Protein AF-A0A2N1RTW7-F1 (afdb_monomer)

Solvent-accessible surface area (backbone atoms only — not comparable to full-atom values): 3247 Å² total; per-residue (Å²): 130,89,74,69,45,78,43,48,51,87,76,62,52,66,67,44,65,38,90,45,46,32,20,60,51,101,87,40,75,71,42,56,48,75,39,63,39,48,58,70,56,55,52,47,35,57,74,72,67,47,60,51,31,36,63

Foldseek 3Di:
DPPWDKDFLVPDDFQDAAQAFKALDPVGTLGHHRDTRHPVSSVVCVVVVRGIIID

Nearest PDB structures (foldseek):
  3e7h-assembly1_A  TM=7.789E-01  e=2.110E-02  Vibrio cholerae
  6p19-assembly1_C  TM=6.944E-01  e=1.359E-01  Escherichia coli K-12
  7xug-assembly1_I  TM=7.414E-01  e=2.474E-01  Escherichia coli K-12
  7mko-assembly1_D  TM=5.509E-01  e=5.875E-01  Escherichia coli K-12
  7mkq-assembly1_D  TM=5.294E-01  e=3.941E-01  Escherichia coli K-12

Sequence (55 aa):
MAEMKKISVEDLKPGMVFSQAVYIDSDNVLVAPNVQLKEEDIKKLMKWGVNQVET

Mean predicted aligned error: 3.73 Å

Radius of gyration: 10.22 Å; Cα contacts (8 Å, |Δi|>4): 93; chains: 1; bounding box: 23×29×18 Å

Structure (mmCIF, N/CA/C/O backbone):
data_AF-A0A2N1RTW7-F1
#
_entry.id   AF-A0A2N1RTW7-F1
#
loop_
_atom_site.group_PDB
_atom_site.id
_atom_site.type_symbol
_atom_site.label_atom_id
_atom_site.label_alt_id
_atom_site.label_comp_id
_atom_site.label_asym_id
_atom_site.label_entity_id
_atom_site.label_seq_id
_atom_site.pdbx_PDB_ins_code
_atom_site.Cartn_x
_atom_site.Cartn_y
_atom_site.Cartn_z
_atom_site.occupancy
_atom_site.B_iso_or_equiv
_atom_site.auth_seq_id
_atom_site.auth_comp_id
_atom_site.auth_asym_id
_atom_site.auth_atom_id
_atom_site.pdbx_PDB_model_num
ATOM 1 N N . MET A 1 1 ? 12.607 -19.687 -2.080 1.00 43.62 1 MET A N 1
ATOM 2 C CA . MET A 1 1 ? 11.178 -19.317 -2.088 1.00 43.62 1 MET A CA 1
ATOM 3 C C . MET A 1 1 ? 11.135 -17.899 -1.555 1.00 43.62 1 MET A C 1
ATOM 5 O O . MET A 1 1 ? 11.626 -17.701 -0.455 1.00 43.62 1 MET A O 1
ATOM 9 N N . ALA A 1 2 ? 10.751 -16.907 -2.361 1.00 52.47 2 ALA A N 1
ATOM 10 C CA . ALA A 1 2 ? 10.648 -15.536 -1.864 1.00 52.47 2 ALA A CA 1
ATOM 11 C C . ALA A 1 2 ? 9.437 -15.488 -0.926 1.00 52.47 2 ALA A C 1
ATOM 13 O O . ALA A 1 2 ? 8.316 -15.732 -1.365 1.00 52.47 2 ALA A O 1
ATOM 14 N N . GLU A 1 3 ? 9.680 -15.313 0.369 1.00 62.53 3 GLU A N 1
ATOM 15 C CA . GLU A 1 3 ? 8.617 -15.191 1.361 1.00 62.53 3 GLU A CA 1
ATOM 16 C C . GLU A 1 3 ? 7.956 -13.829 1.180 1.00 62.53 3 GLU A C 1
ATOM 18 O O . GLU A 1 3 ? 8.617 -12.803 1.355 1.00 62.53 3 GLU A O 1
ATOM 23 N N . MET A 1 4 ? 6.675 -13.833 0.804 1.00 73.50 4 MET A N 1
ATOM 24 C CA . MET A 1 4 ? 5.890 -12.611 0.700 1.00 73.50 4 MET A CA 1
ATOM 25 C C . MET A 1 4 ? 5.808 -11.962 2.077 1.00 73.50 4 MET A C 1
ATOM 27 O O . MET A 1 4 ? 5.257 -12.545 3.017 1.00 73.50 4 MET A O 1
ATOM 31 N N . LYS A 1 5 ? 6.401 -10.777 2.225 1.00 82.56 5 LYS A N 1
ATOM 32 C CA . LYS A 1 5 ? 6.414 -10.076 3.512 1.00 82.56 5 LYS A CA 1
ATOM 33 C C . LYS A 1 5 ? 5.184 -9.200 3.628 1.00 82.56 5 LYS A C 1
ATOM 35 O O . LYS A 1 5 ? 4.926 -8.380 2.755 1.00 82.56 5 LYS A O 1
ATOM 40 N N . LYS A 1 6 ? 4.467 -9.346 4.742 1.00 90.19 6 LYS A N 1
ATOM 41 C CA . LYS A 1 6 ? 3.376 -8.442 5.108 1.00 90.19 6 LYS A CA 1
ATOM 42 C C . LYS A 1 6 ? 3.946 -7.200 5.776 1.00 90.19 6 LYS A C 1
ATOM 44 O O . LYS A 1 6 ? 4.713 -7.309 6.730 1.00 90.19 6 LYS A O 1
ATOM 49 N N . ILE A 1 7 ? 3.566 -6.036 5.272 1.00 91.75 7 ILE A N 1
ATOM 50 C CA . ILE A 1 7 ? 4.006 -4.726 5.747 1.00 91.75 7 ILE A CA 1
ATOM 51 C C . ILE A 1 7 ? 2.762 -3.937 6.134 1.00 91.75 7 ILE A C 1
ATOM 53 O O . ILE A 1 7 ? 1.810 -3.866 5.359 1.00 91.75 7 ILE A O 1
ATOM 57 N N . SER A 1 8 ? 2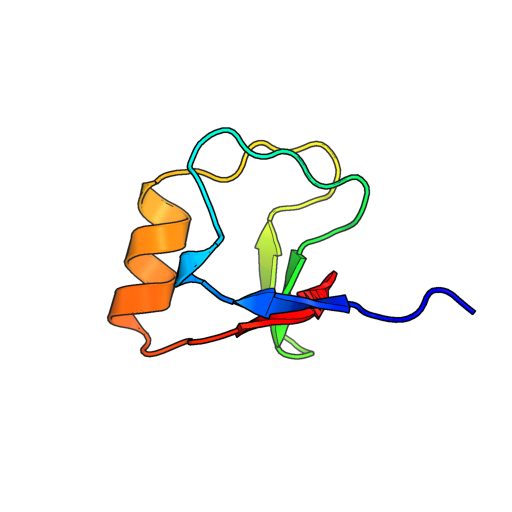.749 -3.351 7.328 1.00 93.38 8 SER A N 1
ATOM 58 C CA . SER A 1 8 ? 1.632 -2.516 7.766 1.00 93.38 8 SER A CA 1
ATOM 59 C C . SER A 1 8 ? 1.623 -1.195 7.005 1.00 93.38 8 SER A C 1
ATOM 61 O O . SER A 1 8 ? 2.666 -0.574 6.807 1.00 93.38 8 SER A O 1
ATOM 63 N N . VAL A 1 9 ? 0.437 -0.720 6.625 1.00 92.94 9 VAL A N 1
ATOM 64 C CA . VAL A 1 9 ? 0.271 0.576 5.943 1.00 92.94 9 VAL A CA 1
ATOM 65 C C . VAL A 1 9 ? 0.775 1.738 6.803 1.00 92.94 9 VAL A C 1
ATOM 67 O O . VAL A 1 9 ? 1.242 2.740 6.275 1.00 92.94 9 VAL A O 1
ATOM 70 N N . GLU A 1 10 ? 0.751 1.580 8.124 1.00 92.31 10 GLU A N 1
ATOM 71 C CA . GLU A 1 10 ? 1.263 2.550 9.098 1.00 92.31 10 GLU A CA 1
ATOM 72 C C . GLU A 1 10 ? 2.794 2.708 9.051 1.00 92.31 10 GLU A C 1
ATOM 74 O O . GLU A 1 10 ? 3.317 3.778 9.359 1.00 92.31 10 GLU A O 1
ATOM 79 N N . ASP A 1 11 ? 3.511 1.665 8.620 1.00 92.38 11 ASP A N 1
ATOM 80 C CA . ASP A 1 11 ? 4.966 1.684 8.436 1.00 92.38 11 ASP A CA 1
ATOM 81 C C . ASP A 1 11 ? 5.374 2.221 7.054 1.00 92.38 11 ASP A C 1
ATOM 83 O O . ASP A 1 11 ? 6.546 2.550 6.827 1.00 92.38 11 ASP A O 1
ATOM 8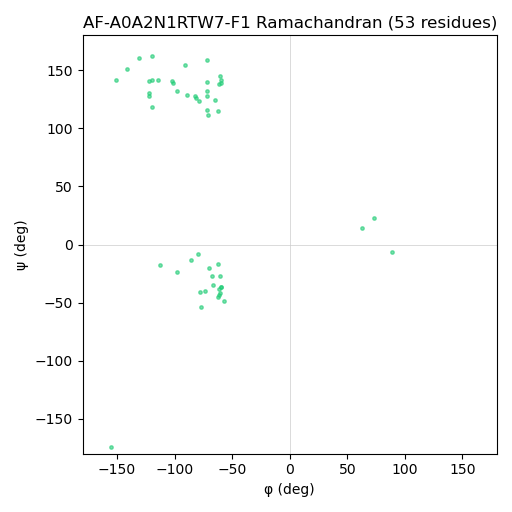7 N N . LEU A 1 12 ? 4.419 2.331 6.121 1.00 92.31 12 LEU A N 1
ATOM 88 C CA . LEU A 1 12 ? 4.670 2.845 4.782 1.00 92.31 12 LEU A CA 1
ATOM 89 C C . LEU A 1 12 ? 4.906 4.354 4.814 1.00 92.31 12 LEU A C 1
ATOM 91 O O . LEU A 1 12 ? 4.128 5.130 5.369 1.00 92.31 12 LEU A O 1
ATOM 95 N N . LYS A 1 13 ? 5.975 4.784 4.142 1.00 93.25 13 LYS A N 1
ATOM 96 C CA . LYS A 1 13 ? 6.326 6.197 3.999 1.00 93.25 13 LYS A CA 1
ATOM 97 C C . LYS A 1 13 ? 6.418 6.586 2.528 1.00 93.25 13 LYS A C 1
ATOM 99 O O . LYS A 1 13 ? 6.945 5.811 1.724 1.00 93.25 13 LYS A O 1
ATOM 104 N N . PRO A 1 14 ? 5.948 7.790 2.160 1.00 94.00 14 PRO A N 1
ATOM 105 C CA . PRO A 1 14 ? 6.124 8.287 0.805 1.00 94.00 14 PRO A CA 1
ATOM 106 C C . PRO A 1 14 ? 7.618 8.373 0.466 1.00 94.00 14 PRO A C 1
ATOM 108 O O . PRO A 1 14 ? 8.438 8.764 1.296 1.00 94.00 14 PRO A O 1
ATOM 111 N N . GLY A 1 15 ? 7.971 7.977 -0.755 1.00 93.75 15 GLY A N 1
ATOM 112 C CA . GLY A 1 15 ? 9.350 7.895 -1.234 1.00 93.75 15 GLY A CA 1
ATOM 113 C C . GLY A 1 15 ? 10.043 6.554 -0.975 1.00 93.75 15 GLY A C 1
ATOM 114 O O . GLY A 1 15 ? 11.139 6.349 -1.496 1.00 93.75 15 GLY A O 1
ATOM 115 N N . MET A 1 16 ? 9.427 5.623 -0.232 1.00 93.12 16 MET A N 1
ATOM 116 C CA . MET A 1 16 ? 9.932 4.249 -0.128 1.00 93.12 16 MET A CA 1
ATOM 117 C C . MET A 1 16 ? 9.987 3.582 -1.502 1.00 93.12 16 MET A C 1
ATOM 119 O O . MET A 1 16 ? 9.085 3.752 -2.318 1.00 93.12 16 MET A O 1
ATOM 123 N N . VAL A 1 17 ? 11.035 2.796 -1.739 1.00 93.19 17 VAL A N 1
ATOM 124 C CA . VAL A 1 17 ? 11.198 2.000 -2.956 1.00 93.19 17 VAL A CA 1
ATOM 125 C C . VAL A 1 17 ? 11.347 0.547 -2.552 1.00 93.19 17 VAL A C 1
ATOM 127 O O . VAL A 1 17 ? 12.195 0.211 -1.725 1.00 93.19 17 VAL A O 1
ATOM 130 N N . PHE A 1 18 ? 10.535 -0.307 -3.159 1.00 91.44 18 PHE A N 1
ATOM 131 C CA . PHE A 1 18 ? 10.586 -1.744 -2.940 1.00 91.44 18 PHE A CA 1
ATOM 132 C C . PHE A 1 18 ? 11.317 -2.417 -4.096 1.00 91.44 18 PHE A C 1
ATOM 134 O O . PHE A 1 18 ? 11.133 -2.061 -5.260 1.00 91.44 18 PHE A O 1
ATOM 141 N N . SER A 1 19 ? 12.160 -3.400 -3.780 1.00 90.12 19 SER A N 1
ATOM 142 C CA . SER A 1 19 ? 12.852 -4.202 -4.798 1.00 90.12 19 SER A CA 1
ATOM 143 C C . SER A 1 19 ? 11.898 -5.140 -5.546 1.00 90.12 19 SER A C 1
ATOM 145 O O . SER A 1 19 ? 12.211 -5.590 -6.645 1.00 90.12 19 SER A O 1
ATOM 147 N N . GLN A 1 20 ? 10.740 -5.426 -4.950 1.00 90.94 20 GLN A N 1
ATOM 148 C CA . GLN A 1 20 ? 9.677 -6.280 -5.475 1.00 90.94 20 GLN A CA 1
ATOM 149 C C . GLN A 1 20 ? 8.386 -5.463 -5.621 1.00 90.94 20 GLN A C 1
ATOM 151 O O . GLN A 1 20 ? 8.275 -4.373 -5.057 1.00 90.9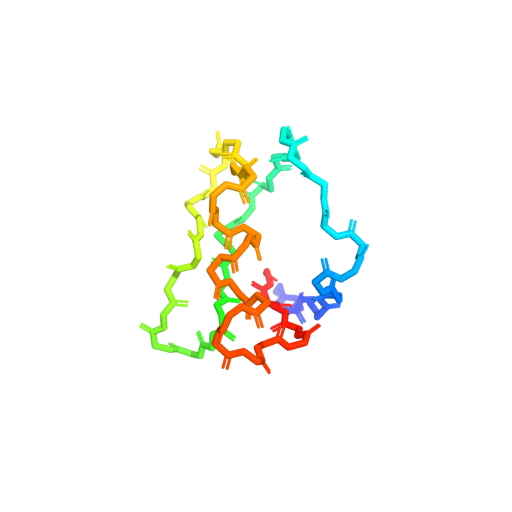4 20 GLN A O 1
ATOM 156 N N . ALA A 1 21 ? 7.436 -5.962 -6.415 1.00 92.00 21 ALA A N 1
ATOM 157 C CA . ALA A 1 21 ? 6.108 -5.359 -6.490 1.00 92.00 21 ALA A CA 1
ATOM 158 C C . ALA A 1 21 ? 5.441 -5.429 -5.116 1.00 92.00 21 ALA A C 1
ATOM 160 O O . ALA A 1 21 ? 5.519 -6.457 -4.451 1.00 92.00 21 ALA A O 1
ATOM 161 N N . VAL A 1 22 ? 4.777 -4.348 -4.723 1.00 92.69 22 VAL A N 1
ATOM 162 C CA . VAL A 1 22 ? 3.933 -4.332 -3.534 1.00 92.69 22 VAL A CA 1
ATOM 163 C C . VAL A 1 22 ? 2.499 -4.547 -3.973 1.00 92.69 22 VAL A C 1
ATOM 165 O O . VAL A 1 22 ? 2.011 -3.871 -4.882 1.00 92.69 22 VAL A O 1
ATOM 168 N N . TYR A 1 23 ? 1.821 -5.454 -3.300 1.00 92.75 23 TYR A N 1
ATOM 169 C CA . TYR A 1 23 ? 0.461 -5.872 -3.554 1.00 92.75 23 TYR A CA 1
ATOM 170 C C . TYR A 1 23 ? -0.428 -5.467 -2.386 1.00 92.75 23 TYR A C 1
ATOM 172 O O . TYR A 1 23 ? -0.029 -5.517 -1.227 1.00 92.75 23 TYR A O 1
ATOM 180 N N . ILE A 1 24 ? -1.639 -5.036 -2.701 1.00 91.38 24 ILE A N 1
ATOM 181 C CA . ILE A 1 24 ? -2.692 -4.771 -1.718 1.00 91.38 24 ILE A CA 1
ATOM 182 C C . ILE A 1 24 ? -3.304 -6.102 -1.277 1.00 91.38 24 ILE A C 1
ATOM 184 O O . ILE A 1 24 ? -3.567 -6.309 -0.097 1.00 91.38 24 ILE A O 1
ATOM 188 N N . ASP A 1 25 ? -3.496 -6.993 -2.247 1.00 86.81 25 ASP A N 1
ATOM 189 C CA . ASP A 1 25 ? -3.961 -8.367 -2.114 1.00 86.81 25 ASP A CA 1
ATOM 190 C C . ASP A 1 25 ? -3.456 -9.189 -3.319 1.00 86.81 25 ASP A C 1
ATOM 192 O O . ASP A 1 25 ? -2.711 -8.689 -4.163 1.00 86.81 25 ASP A O 1
ATOM 196 N N . SER A 1 26 ? -3.875 -10.449 -3.435 1.00 83.69 26 SER A N 1
ATOM 197 C CA . SER A 1 26 ? -3.427 -11.348 -4.509 1.00 83.69 26 SER A CA 1
ATOM 198 C C . SER A 1 26 ? -3.789 -10.898 -5.934 1.00 83.69 26 SER A C 1
ATOM 200 O O . SER A 1 26 ? -3.185 -11.400 -6.882 1.00 83.69 26 SER A O 1
ATOM 202 N N . ASP A 1 27 ? -4.726 -9.962 -6.096 1.00 86.69 27 ASP A N 1
ATOM 203 C CA . ASP A 1 27 ? -5.232 -9.504 -7.396 1.00 86.69 27 ASP A CA 1
ATOM 204 C C . ASP A 1 27 ? -4.851 -8.045 -7.715 1.00 86.69 27 ASP A C 1
ATOM 206 O O . ASP A 1 27 ? -4.874 -7.636 -8.878 1.00 86.69 27 ASP A O 1
ATOM 210 N N . ASN A 1 28 ? -4.460 -7.247 -6.717 1.00 90.38 28 ASN A N 1
A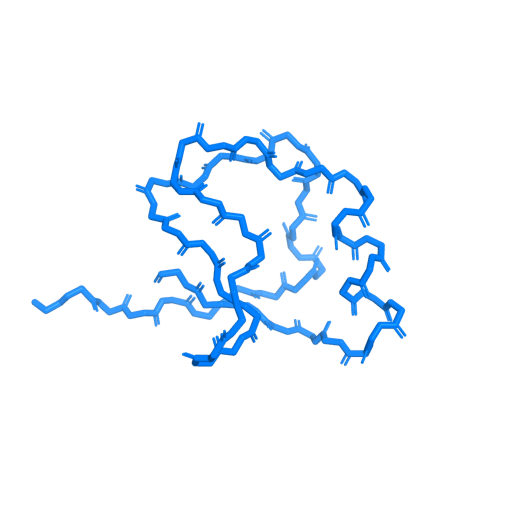TOM 211 C CA . ASN A 1 28 ? -4.234 -5.811 -6.853 1.00 90.38 28 ASN A CA 1
ATOM 212 C C . ASN A 1 28 ? -2.793 -5.419 -6.522 1.00 90.38 28 ASN A C 1
ATOM 214 O O . ASN A 1 28 ? -2.333 -5.507 -5.384 1.00 90.38 28 ASN A O 1
ATOM 218 N N . VAL A 1 29 ? -2.097 -4.864 -7.514 1.00 91.94 29 VAL A N 1
ATOM 219 C CA . VAL A 1 29 ? -0.774 -4.252 -7.332 1.00 91.94 29 VAL A CA 1
ATOM 220 C C . VAL A 1 29 ? -0.937 -2.829 -6.801 1.00 91.94 29 VAL A C 1
ATOM 222 O O . VAL A 1 29 ? -1.602 -2.000 -7.421 1.00 91.94 29 VAL A O 1
ATOM 225 N N . LEU A 1 30 ? -0.278 -2.526 -5.685 1.00 91.75 30 LEU A N 1
ATOM 226 C CA . LEU A 1 30 ? -0.154 -1.168 -5.163 1.00 91.75 30 LEU A CA 1
ATOM 227 C C . LEU A 1 30 ? 0.886 -0.375 -5.954 1.00 91.75 30 LEU A C 1
ATOM 229 O O . LEU A 1 30 ? 0.620 0.730 -6.419 1.00 91.75 30 LEU A O 1
ATOM 233 N N . VAL A 1 31 ? 2.096 -0.930 -6.059 1.00 93.69 31 VAL A N 1
ATOM 234 C CA . VAL A 1 31 ? 3.224 -0.276 -6.721 1.00 93.69 31 VAL A CA 1
ATOM 235 C C . VAL A 1 31 ? 4.178 -1.306 -7.322 1.00 93.69 31 VAL A C 1
ATOM 237 O O . VAL A 1 31 ? 4.428 -2.368 -6.756 1.00 93.69 31 VAL A O 1
ATOM 240 N N . ALA A 1 32 ? 4.705 -0.992 -8.503 1.00 93.12 32 ALA A N 1
ATOM 241 C CA . ALA A 1 32 ? 5.662 -1.832 -9.215 1.00 93.12 32 ALA A CA 1
ATOM 242 C C . ALA A 1 32 ? 7.053 -1.821 -8.537 1.00 93.12 32 ALA A C 1
ATOM 244 O O . ALA A 1 32 ? 7.386 -0.871 -7.822 1.00 93.12 32 ALA A O 1
ATOM 245 N N . PRO A 1 33 ? 7.902 -2.838 -8.780 1.00 93.38 33 PRO A N 1
ATOM 246 C CA . PRO A 1 33 ? 9.265 -2.854 -8.259 1.00 93.38 33 PRO A CA 1
ATOM 247 C C . PRO A 1 33 ? 10.065 -1.657 -8.775 1.00 93.38 33 PRO A C 1
ATOM 249 O O . PRO A 1 33 ? 9.930 -1.254 -9.930 1.00 93.38 33 PRO A O 1
ATOM 252 N N . ASN A 1 34 ? 10.949 -1.129 -7.930 1.00 92.69 34 ASN A N 1
ATOM 253 C CA . ASN A 1 34 ? 11.799 0.034 -8.204 1.00 92.69 34 ASN A CA 1
ATOM 254 C C . ASN A 1 34 ? 11.032 1.344 -8.454 1.00 92.69 34 ASN A C 1
ATOM 256 O O . ASN A 1 34 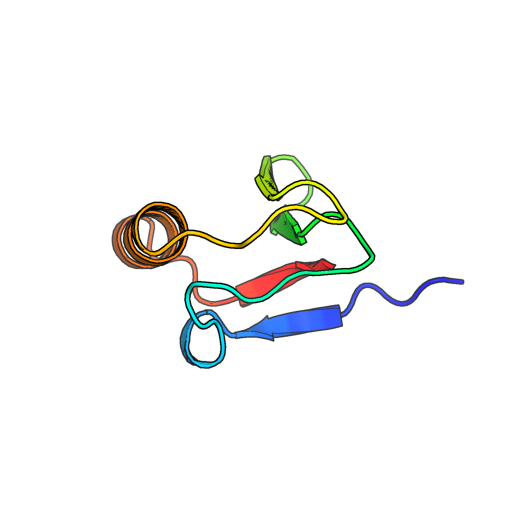? 11.615 2.323 -8.922 1.00 92.69 34 ASN A O 1
ATOM 260 N N . VAL A 1 35 ? 9.741 1.388 -8.120 1.00 94.25 35 VAL A N 1
ATOM 261 C CA . VAL A 1 35 ? 8.933 2.606 -8.164 1.00 94.25 35 VAL A CA 1
ATOM 262 C C . VAL A 1 35 ? 8.768 3.158 -6.751 1.00 94.25 35 VAL A C 1
ATOM 264 O O . VAL A 1 35 ? 8.613 2.415 -5.782 1.00 94.25 35 VAL A O 1
ATOM 267 N N . GLN A 1 36 ? 8.830 4.484 -6.635 1.00 94.31 36 GLN A N 1
ATOM 268 C CA . GLN A 1 36 ? 8.609 5.181 -5.373 1.00 94.31 36 GLN A CA 1
ATOM 269 C C . GLN A 1 36 ? 7.133 5.132 -4.983 1.00 94.31 36 GLN A C 1
ATOM 271 O O . GLN A 1 36 ? 6.263 5.543 -5.754 1.00 94.31 36 GLN A O 1
ATOM 276 N N . LEU A 1 3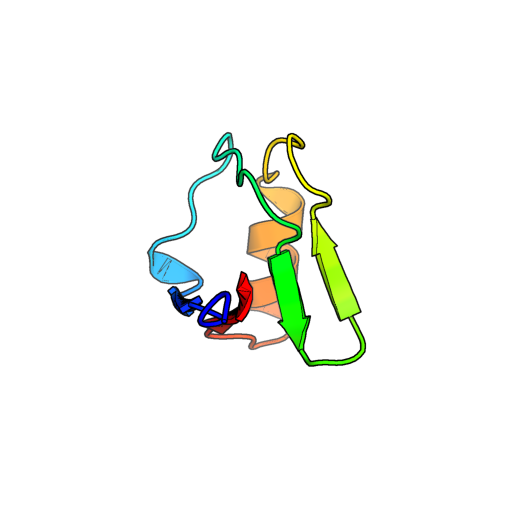7 ? 6.864 4.688 -3.758 1.00 94.00 37 LEU A N 1
ATOM 277 C CA . LEU A 1 37 ? 5.546 4.745 -3.151 1.00 94.00 37 LEU A CA 1
ATOM 278 C C . LEU A 1 37 ? 5.136 6.207 -2.955 1.00 94.00 37 LEU A C 1
ATOM 280 O O . LEU A 1 37 ? 5.850 6.979 -2.311 1.00 94.00 37 LEU A O 1
ATOM 284 N N . LYS A 1 38 ? 3.987 6.601 -3.503 1.00 95.06 38 LYS A N 1
ATOM 285 C CA . LYS A 1 38 ? 3.486 7.972 -3.377 1.00 95.06 38 LYS A CA 1
ATOM 286 C C . LYS A 1 38 ? 2.597 8.113 -2.153 1.00 95.06 38 LYS A C 1
ATOM 288 O O . LYS A 1 38 ? 1.934 7.171 -1.723 1.00 95.06 38 LYS A O 1
ATOM 293 N N . GLU A 1 39 ? 2.512 9.336 -1.641 1.00 94.31 39 GLU A N 1
ATOM 294 C CA . GLU A 1 39 ? 1.581 9.661 -0.557 1.00 94.31 39 GLU A CA 1
ATOM 295 C C . GLU A 1 39 ? 0.122 9.401 -0.964 1.00 94.31 39 GLU A C 1
ATOM 297 O O . GLU A 1 39 ? -0.672 8.919 -0.160 1.00 94.31 39 GLU A O 1
ATOM 302 N N .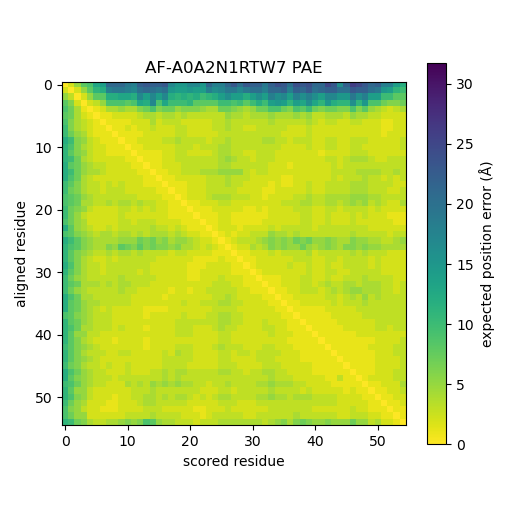 GLU A 1 40 ? -0.228 9.671 -2.225 1.00 93.62 40 GLU A N 1
ATOM 303 C CA . GLU A 1 40 ? -1.565 9.403 -2.764 1.00 93.62 40 GLU A CA 1
ATOM 304 C C . GLU A 1 40 ? -1.940 7.921 -2.684 1.00 93.62 40 GLU A C 1
ATOM 306 O O . GLU A 1 40 ? -3.092 7.600 -2.403 1.00 93.62 40 GLU A O 1
ATOM 311 N N . ASP A 1 41 ? -0.981 7.019 -2.891 1.00 92.12 41 ASP A N 1
ATOM 312 C CA . ASP A 1 41 ? -1.228 5.579 -2.845 1.00 92.12 41 ASP A CA 1
ATOM 313 C C . ASP A 1 41 ? -1.420 5.102 -1.400 1.00 92.12 41 ASP A C 1
ATOM 315 O O . ASP A 1 41 ? -2.370 4.375 -1.120 1.00 92.12 41 ASP A O 1
ATOM 319 N N . ILE A 1 42 ? -0.633 5.619 -0.449 1.00 93.06 42 ILE A N 1
ATOM 320 C CA . ILE A 1 42 ? -0.833 5.365 0.991 1.00 93.06 42 ILE A CA 1
ATOM 321 C C . ILE A 1 42 ? -2.207 5.884 1.449 1.00 93.06 42 ILE A C 1
ATOM 323 O O . ILE A 1 42 ? -2.950 5.187 2.140 1.00 93.06 42 ILE A O 1
ATOM 327 N N . LYS A 1 43 ? -2.597 7.087 1.013 1.00 93.75 43 LYS A N 1
ATOM 328 C CA . LYS A 1 43 ? -3.919 7.660 1.310 1.00 93.75 43 LYS A CA 1
ATOM 329 C C . LYS A 1 43 ? -5.060 6.815 0.739 1.00 93.75 43 LYS A C 1
ATOM 331 O O . LYS A 1 43 ? -6.090 6.677 1.400 1.00 93.75 43 LYS A O 1
ATOM 336 N N . LYS A 1 44 ? -4.903 6.240 -0.461 1.00 93.12 44 LYS A N 1
ATOM 337 C CA . LYS A 1 44 ? -5.891 5.307 -1.032 1.00 93.12 44 LYS A CA 1
ATOM 338 C C . LYS A 1 44 ? -6.039 4.062 -0.166 1.00 93.12 44 LYS A C 1
ATOM 340 O O . LYS A 1 44 ? -7.171 3.701 0.128 1.00 93.12 44 LYS A O 1
ATOM 345 N N . LEU A 1 45 ? -4.935 3.469 0.296 1.00 92.06 45 LEU A N 1
ATOM 346 C CA . LEU A 1 45 ? -4.971 2.307 1.195 1.00 92.06 45 LEU A CA 1
ATOM 347 C C . LEU A 1 45 ? -5.757 2.607 2.471 1.00 92.06 45 LEU A C 1
ATOM 349 O O . LEU A 1 45 ? -6.676 1.868 2.813 1.00 92.06 45 LEU A O 1
ATOM 353 N N . MET A 1 46 ? -5.470 3.741 3.117 1.00 91.31 46 MET A N 1
ATOM 354 C CA . MET A 1 46 ? -6.202 4.185 4.308 1.00 91.31 46 MET A CA 1
ATOM 355 C C . MET A 1 46 ? -7.693 4.398 4.016 1.00 91.31 46 MET A C 1
ATOM 357 O O . MET A 1 46 ? -8.544 3.991 4.801 1.00 91.31 46 MET A O 1
ATOM 361 N N . LYS A 1 47 ? -8.028 4.995 2.864 1.00 93.31 47 LYS A N 1
ATOM 362 C CA . LYS A 1 47 ? -9.419 5.217 2.439 1.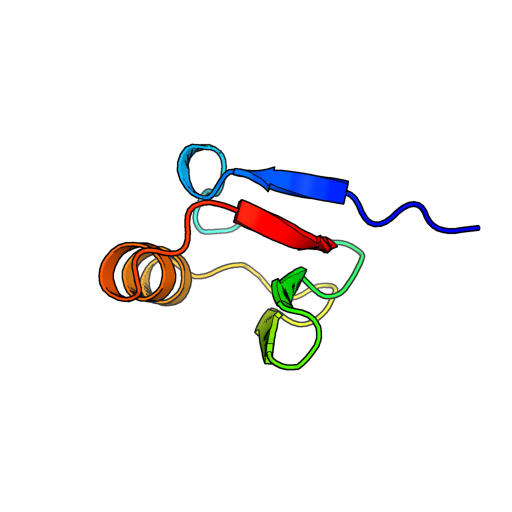00 93.31 47 LYS A CA 1
ATOM 363 C C . LYS A 1 47 ? -10.160 3.912 2.143 1.00 93.31 47 LYS A C 1
ATOM 365 O O . LYS A 1 47 ? -11.361 3.832 2.381 1.00 93.31 47 LYS A O 1
ATOM 370 N N . TRP A 1 48 ? -9.464 2.915 1.608 1.00 93.00 48 TRP A N 1
ATOM 371 C CA . TRP A 1 48 ? -10.003 1.582 1.346 1.00 93.00 48 TRP A CA 1
ATOM 372 C C . TRP A 1 48 ? -10.064 0.706 2.600 1.00 93.00 48 TRP A C 1
ATOM 374 O O . TRP A 1 48 ? -10.665 -0.362 2.554 1.00 93.00 48 TRP A O 1
ATOM 384 N N . GLY A 1 49 ? -9.495 1.159 3.722 1.00 92.19 49 GLY A N 1
ATOM 385 C CA . GLY A 1 49 ? -9.435 0.383 4.959 1.00 92.19 49 GLY A CA 1
ATOM 386 C C . GLY A 1 49 ? -8.427 -0.764 4.896 1.00 92.19 49 GLY A C 1
ATOM 387 O O . GLY A 1 49 ? -8.560 -1.732 5.635 1.00 92.19 49 GLY A O 1
ATOM 388 N N . VAL A 1 50 ? -7.431 -0.675 4.012 1.00 92.69 50 VAL A N 1
ATOM 389 C CA . VAL A 1 50 ? -6.354 -1.661 3.921 1.00 92.69 50 VAL A CA 1
ATOM 390 C C . VAL A 1 50 ? -5.345 -1.382 5.028 1.00 92.69 50 VAL A C 1
ATOM 392 O O . VAL A 1 50 ? -4.796 -0.284 5.116 1.00 92.69 50 VAL A O 1
ATOM 395 N N . ASN A 1 51 ? -5.083 -2.383 5.865 1.00 93.56 51 ASN A N 1
ATOM 396 C CA . ASN A 1 51 ? -4.129 -2.266 6.970 1.00 93.56 51 ASN A CA 1
ATOM 397 C C . ASN A 1 51 ? -2.745 -2.830 6.637 1.00 93.56 51 ASN A C 1
ATOM 399 O O . ASN A 1 51 ? -1.768 -2.441 7.275 1.00 93.56 51 ASN A O 1
ATOM 403 N N . GLN A 1 52 ? -2.649 -3.746 5.669 1.00 93.88 52 GLN A N 1
ATOM 404 C CA . GLN A 1 52 ? -1.416 -4.456 5.329 1.00 93.88 52 GLN A CA 1
ATOM 405 C C . GLN A 1 52 ? -1.278 -4.645 3.820 1.00 93.88 52 GLN A C 1
ATOM 407 O O . GLN A 1 52 ? -2.276 -4.739 3.115 1.00 93.88 52 GLN A O 1
ATOM 412 N N . VAL A 1 53 ? -0.034 -4.712 3.357 1.00 92.50 53 VAL A N 1
ATOM 413 C CA . VAL A 1 53 ? 0.354 -4.957 1.963 1.00 92.50 53 VAL A CA 1
ATOM 414 C C . VAL A 1 53 ? 1.412 -6.056 1.907 1.00 92.50 53 VAL A C 1
ATOM 416 O O . VAL A 1 53 ? 2.064 -6.338 2.912 1.00 92.50 53 VAL A O 1
ATOM 419 N N . GLU A 1 54 ? 1.591 -6.676 0.749 1.00 92.12 54 GLU A N 1
ATOM 420 C CA . GLU A 1 54 ? 2.458 -7.841 0.542 1.00 92.12 54 GLU A CA 1
ATOM 421 C C . GLU A 1 54 ? 3.560 -7.518 -0.477 1.00 92.12 54 GLU A C 1
ATOM 423 O O . GLU A 1 54 ? 3.301 -6.813 -1.446 1.00 92.12 54 GLU A O 1
ATOM 428 N N . THR 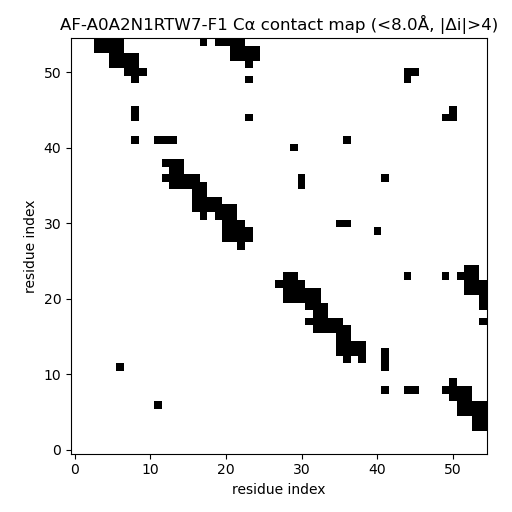A 1 55 ? 4.790 -8.001 -0.279 1.00 89.38 55 THR A N 1
ATOM 429 C CA . THR A 1 55 ? 5.936 -7.773 -1.195 1.00 89.38 55 THR A CA 1
ATOM 430 C C . THR A 1 55 ? 6.639 -9.052 -1.589 1.00 89.38 55 THR A C 1
ATOM 432 O O . THR A 1 55 ? 6.839 -9.854 -0.648 1.00 89.38 55 THR A O 1
#

pLDDT: mean 89.57, std 9.62, range [43.62, 95.06]

Secondary structure (DSSP, 8-state):
-----EEEGGG--TT-B-SS-EESSSS-EEE-TTPBPPHHHHHHHHHHT--EEE-